Protein AF-A0A2W7R3I7-F1 (afdb_monomer_lite)

Secondary structure (DSSP, 8-state):
---PPPPEEE-HHHHHHHHHHHHT-TT--SSHHHHHHIIIIIIT-EEEGGGSPPTTS--

Sequence (59 aa):
MTNEPTEHYLSDEAYDRLITELLRVDQLPVDRASWIKINLGEIANVWPESVRPDEAEAA

Structure (mmCIF, N/CA/C/O backbone):
data_AF-A0A2W7R3I7-F1
#
_entry.id   AF-A0A2W7R3I7-F1
#
loop_
_atom_site.group_PDB
_atom_site.id
_atom_site.type_symbol
_atom_site.label_atom_id
_atom_site.label_alt_id
_atom_site.label_comp_id
_atom_site.label_asym_id
_atom_site.label_entity_id
_atom_site.label_seq_id
_atom_site.pdbx_PDB_ins_code
_atom_site.Cartn_x
_atom_site.Cartn_y
_atom_site.Cartn_z
_atom_site.occupancy
_atom_site.B_iso_or_equiv
_atom_site.auth_seq_id
_atom_site.auth_comp_id
_atom_site.auth_asym_id
_atom_site.auth_atom_id
_atom_site.pdbx_PDB_model_num
ATOM 1 N N . MET A 1 1 ? 29.249 1.825 3.988 1.00 43.41 1 MET A N 1
ATOM 2 C CA . MET A 1 1 ? 28.393 0.962 3.153 1.00 43.41 1 MET A CA 1
ATOM 3 C C . MET A 1 1 ? 26.994 1.521 3.265 1.00 43.41 1 MET A C 1
ATOM 5 O O . MET A 1 1 ? 26.412 1.439 4.337 1.00 43.41 1 MET A O 1
ATOM 9 N N . THR A 1 2 ? 26.523 2.215 2.238 1.00 49.84 2 THR A N 1
ATOM 10 C CA . THR A 1 2 ? 25.115 2.596 2.123 1.00 49.84 2 THR A CA 1
ATOM 11 C C . THR A 1 2 ? 24.352 1.321 1.779 1.00 49.84 2 THR A C 1
ATOM 13 O O . THR A 1 2 ? 24.525 0.786 0.691 1.00 49.84 2 THR A O 1
ATOM 16 N N . ASN A 1 3 ? 23.608 0.766 2.740 1.00 59.41 3 ASN A N 1
ATOM 17 C CA . ASN A 1 3 ? 22.587 -0.230 2.426 1.00 59.41 3 ASN A CA 1
ATOM 18 C C . ASN A 1 3 ? 21.464 0.542 1.744 1.00 59.41 3 ASN A C 1
ATOM 20 O O . ASN A 1 3 ? 20.669 1.186 2.427 1.00 59.41 3 ASN A O 1
ATOM 24 N N . GLU A 1 4 ? 21.456 0.552 0.416 1.00 62.50 4 GLU A N 1
ATOM 25 C CA . GLU A 1 4 ? 20.260 0.973 -0.301 1.00 62.50 4 GLU A CA 1
ATOM 26 C C . GLU A 1 4 ? 19.137 -0.003 0.070 1.00 62.50 4 GLU A C 1
ATOM 28 O O . GLU A 1 4 ? 19.376 -1.217 0.124 1.00 62.50 4 GLU A O 1
ATOM 33 N N . PRO A 1 5 ? 17.954 0.499 0.447 1.00 68.38 5 PRO A N 1
ATOM 34 C CA . PRO A 1 5 ? 16.850 -0.370 0.798 1.00 68.38 5 PRO A CA 1
ATOM 35 C C . PRO A 1 5 ? 16.406 -1.153 -0.442 1.00 68.38 5 PRO A C 1
ATOM 37 O O . PRO A 1 5 ? 16.109 -0.575 -1.481 1.00 68.38 5 PRO A O 1
ATOM 40 N N . THR A 1 6 ? 16.385 -2.481 -0.335 1.00 83.94 6 THR A N 1
ATOM 41 C CA . THR A 1 6 ? 15.868 -3.356 -1.390 1.00 83.94 6 THR A CA 1
ATOM 42 C C . THR A 1 6 ? 14.368 -3.128 -1.561 1.00 83.94 6 THR A C 1
ATOM 44 O O . THR A 1 6 ? 13.615 -3.270 -0.598 1.00 83.94 6 THR A O 1
ATOM 47 N N . GLU A 1 7 ? 13.930 -2.823 -2.781 1.00 88.88 7 GLU A N 1
ATOM 48 C CA . GLU A 1 7 ? 12.509 -2.737 -3.120 1.00 88.88 7 GLU A CA 1
ATOM 49 C C . GLU A 1 7 ? 11.891 -4.132 -3.287 1.00 88.88 7 GLU A C 1
ATOM 51 O O . GLU A 1 7 ? 12.483 -5.051 -3.862 1.00 88.88 7 GLU A O 1
ATOM 56 N N . HIS A 1 8 ? 10.673 -4.291 -2.781 1.00 89.62 8 HIS A N 1
ATOM 57 C CA . HIS A 1 8 ? 9.901 -5.522 -2.809 1.00 89.62 8 HIS A CA 1
ATOM 58 C C . HIS A 1 8 ? 8.561 -5.275 -3.500 1.00 89.62 8 HIS A C 1
ATOM 60 O O . HIS A 1 8 ? 7.704 -4.565 -2.978 1.00 89.62 8 HIS A O 1
ATOM 66 N N . TYR A 1 9 ? 8.358 -5.912 -4.649 1.00 91.94 9 TYR A N 1
ATOM 67 C CA . TYR A 1 9 ? 7.095 -5.841 -5.379 1.00 91.94 9 TYR A CA 1
ATOM 68 C C . TYR A 1 9 ? 6.244 -7.080 -5.097 1.00 91.94 9 TYR A C 1
ATOM 70 O O . TYR A 1 9 ? 6.728 -8.215 -5.126 1.00 91.94 9 TYR A O 1
ATOM 78 N N . LEU A 1 10 ? 4.977 -6.849 -4.767 1.00 92.06 10 LEU A N 1
ATOM 79 C CA . LEU A 1 10 ? 3.951 -7.876 -4.613 1.00 92.06 10 LEU A CA 1
ATOM 80 C C . LEU A 1 10 ? 2.955 -7.752 -5.760 1.00 92.06 10 LEU A C 1
ATOM 82 O O . LEU A 1 10 ? 2.663 -6.642 -6.193 1.00 92.06 10 LEU A O 1
ATOM 86 N N . SER A 1 11 ? 2.345 -8.860 -6.189 1.00 95.50 11 SER A N 1
ATOM 87 C CA . SER A 1 11 ? 1.206 -8.759 -7.107 1.00 95.50 11 SER A CA 1
ATOM 88 C C . SER A 1 11 ? 0.126 -7.848 -6.517 1.00 95.50 11 SER A C 1
ATOM 90 O O . SER A 1 11 ? -0.089 -7.860 -5.302 1.00 95.50 11 SER A O 1
ATOM 92 N N . ASP A 1 12 ? -0.576 -7.090 -7.362 1.00 91.94 12 ASP A N 1
ATOM 93 C CA . ASP A 1 12 ? -1.613 -6.151 -6.908 1.00 91.94 12 ASP A CA 1
ATOM 94 C C . ASP A 1 12 ? -2.641 -6.845 -5.997 1.00 91.94 12 ASP A C 1
ATOM 96 O O . ASP A 1 12 ? -2.985 -6.343 -4.932 1.00 91.94 12 ASP A O 1
ATOM 100 N N . GLU A 1 13 ? -3.042 -8.073 -6.347 1.00 95.25 13 GLU A N 1
ATOM 101 C CA . GLU A 1 13 ? -3.949 -8.891 -5.534 1.00 95.25 13 GLU A CA 1
ATOM 102 C C . GLU A 1 13 ? -3.371 -9.222 -4.146 1.00 95.25 13 GLU A C 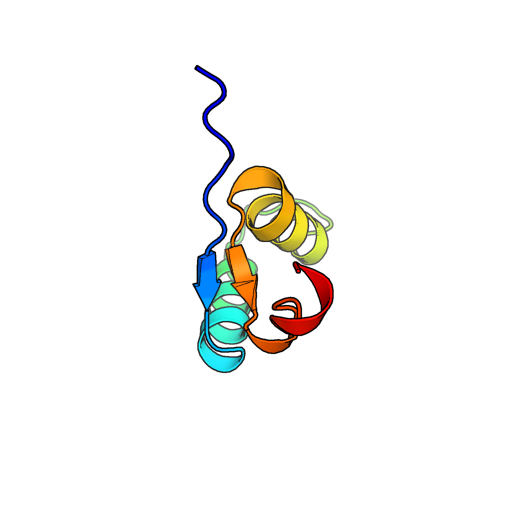1
ATOM 104 O O . GLU A 1 13 ? -4.085 -9.174 -3.141 1.00 95.25 13 GLU A O 1
ATOM 109 N N . ALA A 1 14 ? -2.086 -9.584 -4.066 1.00 93.56 14 ALA A N 1
ATOM 110 C CA . ALA A 1 14 ? -1.435 -9.880 -2.793 1.00 93.56 14 ALA A CA 1
ATOM 111 C C . ALA A 1 14 ? -1.273 -8.613 -1.945 1.00 93.56 14 ALA A C 1
ATOM 113 O O . ALA A 1 14 ? -1.489 -8.657 -0.731 1.00 93.56 14 ALA A O 1
ATOM 114 N N . TYR A 1 15 ? -0.949 -7.489 -2.585 1.00 92.62 15 TYR A N 1
ATOM 115 C CA . TYR A 1 15 ? -0.847 -6.188 -1.941 1.00 92.62 15 TYR A CA 1
ATOM 116 C C . TYR A 1 15 ? -2.201 -5.748 -1.367 1.00 92.62 15 TYR A C 1
ATOM 118 O O . TYR A 1 15 ? -2.302 -5.465 -0.175 1.00 92.62 15 TYR A O 1
ATOM 126 N N . ASP A 1 16 ? -3.276 -5.800 -2.152 1.00 92.19 16 ASP A N 1
ATOM 127 C CA . ASP A 1 16 ? -4.623 -5.421 -1.709 1.00 92.19 16 ASP A CA 1
ATOM 128 C C . ASP A 1 16 ? -5.129 -6.291 -0.551 1.00 92.19 16 ASP A C 1
ATOM 130 O O . ASP A 1 16 ? -5.749 -5.791 0.399 1.00 92.19 16 ASP A O 1
ATOM 134 N N . ARG A 1 17 ? -4.833 -7.597 -0.582 1.00 93.62 17 ARG A N 1
ATOM 135 C CA . ARG A 1 17 ? -5.130 -8.507 0.535 1.00 93.62 17 ARG A CA 1
ATOM 136 C C . ARG A 1 17 ? -4.366 -8.116 1.793 1.00 93.62 17 ARG A C 1
ATOM 138 O O . ARG A 1 17 ? -4.973 -8.043 2.859 1.00 93.62 17 ARG A O 1
ATOM 145 N N . LEU A 1 18 ? -3.071 -7.825 1.674 1.00 90.25 18 LEU A N 1
ATOM 146 C CA . LEU A 1 18 ? -2.248 -7.368 2.793 1.00 90.25 18 LEU A CA 1
ATOM 147 C C . LEU A 1 18 ? -2.816 -6.082 3.410 1.00 90.25 18 LEU A C 1
ATOM 149 O O . LEU A 1 18 ? -3.016 -6.027 4.623 1.00 90.25 18 LEU A O 1
ATOM 153 N N . ILE A 1 19 ? -3.142 -5.079 2.589 1.00 89.81 19 ILE A N 1
ATOM 154 C CA . ILE A 1 19 ? -3.766 -3.830 3.051 1.00 89.81 19 ILE A CA 1
ATOM 155 C C . ILE A 1 19 ? -5.087 -4.115 3.774 1.00 89.81 19 ILE A C 1
ATOM 157 O O . ILE A 1 19 ? -5.327 -3.582 4.857 1.00 89.81 19 ILE A O 1
ATOM 161 N N . THR A 1 20 ? -5.935 -4.971 3.201 1.00 89.94 20 THR A N 1
ATOM 162 C CA . THR A 1 20 ? -7.238 -5.330 3.779 1.00 89.94 20 THR A CA 1
ATOM 163 C C . THR A 1 20 ? -7.092 -5.967 5.158 1.00 89.94 20 THR A C 1
ATOM 165 O O . THR A 1 20 ? -7.819 -5.591 6.078 1.00 89.94 20 THR A O 1
ATOM 168 N N . GLU A 1 21 ? -6.154 -6.900 5.332 1.00 89.69 21 GLU A N 1
ATOM 169 C CA . GLU A 1 21 ? -5.914 -7.523 6.637 1.00 89.69 21 GLU A CA 1
ATOM 170 C C . GLU A 1 21 ? -5.314 -6.532 7.644 1.00 89.69 21 GLU A C 1
ATOM 172 O O . GLU A 1 21 ? -5.730 -6.510 8.801 1.00 89.69 21 GLU A O 1
ATOM 177 N N . LEU A 1 22 ? -4.409 -5.646 7.216 1.00 86.06 22 LEU A N 1
ATOM 178 C CA . LEU A 1 22 ? -3.850 -4.612 8.092 1.00 86.06 22 LEU A CA 1
ATOM 179 C C . LEU A 1 22 ? -4.921 -3.617 8.558 1.00 86.06 22 LEU A C 1
ATOM 181 O O . LEU A 1 22 ? -4.945 -3.243 9.728 1.00 86.06 22 LEU A O 1
ATOM 185 N N . LEU A 1 23 ? -5.859 -3.233 7.690 1.00 83.25 23 LEU A N 1
ATOM 186 C CA . LEU A 1 23 ? -6.961 -2.329 8.043 1.00 83.25 23 LEU A CA 1
ATOM 187 C C . LEU A 1 23 ? -7.907 -2.900 9.113 1.00 83.25 23 LEU A C 1
ATOM 189 O O . LEU A 1 23 ? -8.560 -2.124 9.820 1.00 83.25 23 LEU A O 1
ATOM 193 N N . ARG A 1 24 ? -7.969 -4.230 9.256 1.00 84.88 24 ARG A N 1
ATOM 194 C CA . ARG A 1 24 ? -8.770 -4.922 10.280 1.00 84.88 24 ARG A CA 1
ATOM 195 C C . ARG A 1 24 ? -8.147 -4.873 11.677 1.00 84.88 24 ARG A C 1
ATOM 197 O O . ARG A 1 24 ? -8.791 -5.293 12.632 1.00 84.88 24 ARG A O 1
ATOM 204 N N . VAL A 1 25 ? -6.923 -4.364 11.824 1.00 80.81 25 VAL A N 1
ATOM 205 C CA . VAL A 1 25 ? -6.266 -4.236 13.129 1.00 80.81 25 VAL A CA 1
ATOM 206 C C . VAL A 1 25 ? -6.857 -3.047 13.897 1.00 80.81 25 VAL A C 1
ATOM 208 O O . VAL A 1 25 ? -6.724 -1.888 13.501 1.00 80.81 25 VAL A O 1
ATOM 211 N N . ASP A 1 26 ? -7.497 -3.337 15.032 1.00 69.00 26 ASP A N 1
ATOM 212 C CA . ASP A 1 26 ? -8.288 -2.370 15.810 1.00 69.00 26 ASP A CA 1
ATOM 213 C C . ASP A 1 26 ? -7.484 -1.203 16.412 1.00 69.00 26 ASP A C 1
ATOM 215 O O . ASP A 1 26 ? -8.059 -0.160 16.725 1.00 69.00 26 ASP A O 1
ATOM 219 N N . GLN A 1 27 ? -6.160 -1.337 16.544 1.00 73.31 27 GLN A N 1
ATOM 220 C CA . GLN A 1 27 ? -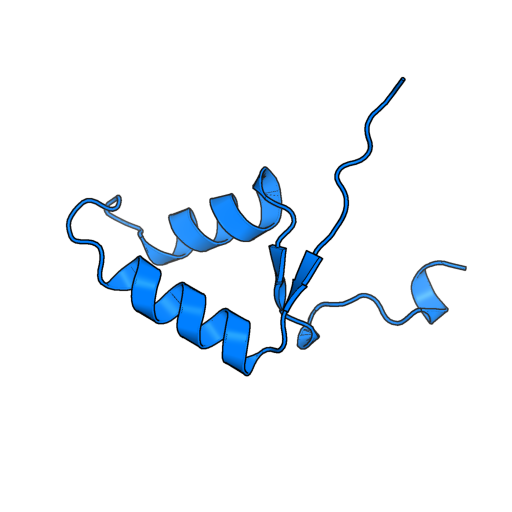5.291 -0.364 17.227 1.00 73.31 27 GLN A CA 1
ATOM 221 C C . GLN A 1 27 ? -4.529 0.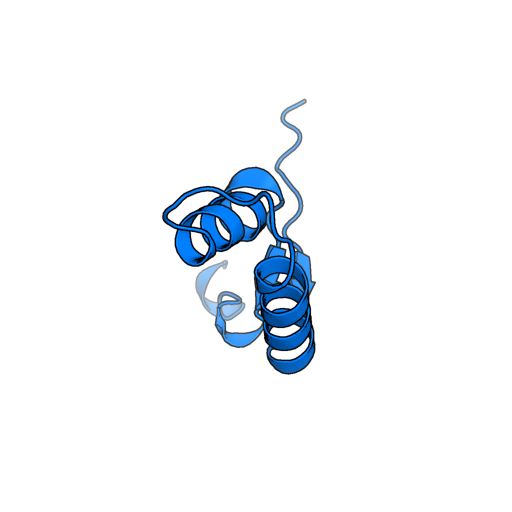595 16.302 1.00 73.31 27 GLN A C 1
ATOM 223 O O . GLN A 1 27 ? -3.593 1.265 16.738 1.00 73.31 27 GLN A O 1
ATOM 228 N N . LEU A 1 28 ? -4.902 0.683 15.028 1.00 68.69 28 LEU A N 1
ATOM 229 C CA . LEU A 1 28 ? -4.233 1.599 14.109 1.00 68.69 28 LEU A CA 1
ATOM 230 C C . LEU A 1 28 ? -4.683 3.066 14.297 1.00 68.69 28 LEU A C 1
ATOM 232 O O . LEU A 1 28 ? -5.808 3.304 14.752 1.00 68.69 28 LEU A O 1
ATOM 236 N N . PRO A 1 29 ? -3.832 4.049 13.927 1.00 76.56 29 PRO A N 1
ATOM 237 C CA . PRO A 1 29 ? -4.122 5.484 14.036 1.00 76.56 29 PRO A CA 1
ATOM 238 C C . PRO A 1 29 ? -5.432 5.910 13.358 1.00 76.56 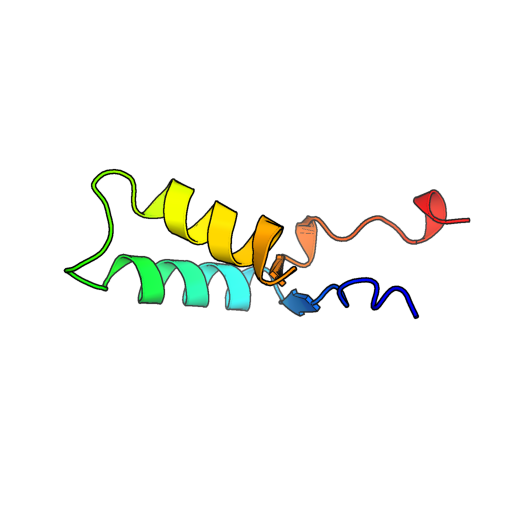29 PRO A C 1
ATOM 240 O O . PRO A 1 29 ? -5.977 5.185 12.533 1.00 76.56 29 PRO A O 1
ATOM 243 N N . VAL A 1 30 ? -5.910 7.128 13.650 1.00 76.75 30 VAL A N 1
ATOM 244 C CA . VAL A 1 30 ? -7.162 7.683 13.083 1.00 76.75 30 VAL A CA 1
ATOM 245 C C . VAL A 1 30 ? -7.190 7.617 11.546 1.00 76.75 30 VAL A C 1
ATOM 247 O O . VAL A 1 30 ? -8.247 7.366 10.975 1.00 76.75 30 VAL A O 1
ATOM 250 N N . ASP A 1 31 ? -6.034 7.753 10.886 1.00 83.06 31 ASP A N 1
ATOM 251 C CA . ASP A 1 31 ? -5.877 7.551 9.440 1.00 83.06 31 ASP A CA 1
ATOM 252 C C . ASP A 1 31 ? -5.071 6.275 9.120 1.00 83.06 31 ASP A C 1
ATOM 254 O O . ASP A 1 31 ? -3.883 6.303 8.780 1.00 83.06 31 ASP A O 1
ATOM 258 N N . ARG A 1 32 ? -5.733 5.123 9.282 1.00 81.50 32 ARG A N 1
ATOM 259 C CA . ARG A 1 32 ? -5.136 3.783 9.130 1.00 81.50 32 ARG A CA 1
ATOM 260 C C . ARG A 1 32 ? -4.578 3.540 7.734 1.00 81.50 32 ARG A C 1
ATOM 262 O O . ARG A 1 32 ? -3.499 2.974 7.598 1.00 81.50 32 ARG A O 1
ATOM 269 N N . ALA A 1 33 ? -5.316 3.952 6.706 1.00 84.62 33 ALA A N 1
ATOM 270 C CA . ALA A 1 33 ? -4.946 3.696 5.322 1.00 84.62 33 ALA A CA 1
ATOM 271 C C . ALA A 1 33 ? -3.661 4.442 4.950 1.00 84.62 33 ALA A C 1
ATOM 273 O O . ALA A 1 33 ? -2.744 3.836 4.396 1.00 84.62 33 ALA A O 1
ATOM 274 N N . SER A 1 34 ? -3.558 5.725 5.309 1.00 84.56 34 SER A N 1
ATOM 275 C CA . SER A 1 34 ? -2.335 6.497 5.077 1.00 84.56 34 SER A CA 1
ATOM 276 C C . SER A 1 34 ? -1.167 5.964 5.900 1.00 84.56 34 SER A C 1
ATOM 278 O O . SER A 1 34 ? -0.067 5.833 5.370 1.00 84.56 34 SER A O 1
ATOM 280 N N . TRP A 1 35 ? -1.395 5.578 7.163 1.00 86.88 35 TRP A N 1
ATOM 281 C CA . TRP A 1 35 ? -0.344 4.979 7.990 1.00 86.88 35 TRP A CA 1
ATOM 282 C C . TRP A 1 35 ? 0.205 3.689 7.372 1.00 86.88 35 TRP A C 1
ATOM 284 O O . TRP A 1 35 ? 1.421 3.534 7.274 1.00 86.88 35 TRP A O 1
ATOM 294 N N . ILE A 1 36 ? -0.667 2.786 6.909 1.00 86.25 36 ILE A N 1
ATOM 295 C CA . ILE A 1 36 ? -0.251 1.534 6.265 1.00 86.25 36 ILE A CA 1
ATOM 296 C C . ILE A 1 36 ? 0.551 1.825 4.991 1.00 86.25 36 ILE A C 1
ATOM 298 O O . ILE A 1 36 ? 1.615 1.243 4.809 1.00 86.25 36 ILE A O 1
ATOM 302 N N . LYS A 1 37 ? 0.085 2.748 4.139 1.00 84.81 37 LYS A N 1
ATOM 303 C CA . LYS A 1 37 ? 0.789 3.111 2.899 1.00 84.81 37 LYS A CA 1
ATOM 304 C C . LYS A 1 37 ? 2.179 3.682 3.166 1.00 84.81 37 LYS A C 1
ATOM 306 O O . LYS A 1 37 ? 3.127 3.267 2.514 1.00 84.81 37 LYS A O 1
ATOM 311 N N . ILE A 1 38 ? 2.310 4.571 4.152 1.00 86.38 38 ILE A N 1
ATOM 312 C CA . ILE A 1 38 ? 3.607 5.136 4.551 1.00 86.38 38 ILE A CA 1
ATOM 313 C C . ILE A 1 38 ? 4.531 4.034 5.083 1.00 86.38 38 ILE A C 1
ATOM 315 O O . ILE A 1 38 ? 5.696 3.975 4.713 1.00 86.38 38 ILE A O 1
ATOM 319 N N . ASN A 1 39 ? 4.034 3.133 5.934 1.00 86.50 39 ASN A N 1
ATOM 320 C CA . ASN A 1 39 ? 4.889 2.096 6.516 1.00 86.50 39 ASN A CA 1
ATOM 321 C C . ASN A 1 39 ? 5.295 1.024 5.498 1.00 86.50 39 ASN A C 1
ATOM 323 O O . ASN A 1 39 ? 6.432 0.564 5.532 1.00 86.50 39 ASN A O 1
ATOM 327 N N . LEU A 1 40 ? 4.399 0.631 4.592 1.00 87.81 40 LEU A N 1
ATOM 328 C CA . LEU A 1 40 ? 4.735 -0.335 3.550 1.00 87.81 40 LEU A CA 1
ATOM 329 C C . LEU A 1 40 ? 5.634 0.283 2.482 1.00 87.81 40 LEU A C 1
ATOM 331 O O . LEU A 1 40 ? 6.692 -0.271 2.216 1.00 87.81 40 LEU A O 1
ATOM 335 N N . GLY A 1 41 ? 5.254 1.430 1.922 1.00 84.75 41 GLY A N 1
ATOM 336 C CA . GLY A 1 41 ? 6.007 2.079 0.852 1.00 84.75 41 GLY A CA 1
ATOM 337 C C . GLY A 1 41 ? 7.306 2.713 1.346 1.00 84.75 41 GLY A C 1
ATOM 338 O O . GLY A 1 41 ? 8.391 2.246 1.025 1.00 84.75 41 GLY A O 1
ATOM 339 N N . GLU A 1 42 ? 7.208 3.745 2.184 1.00 81.00 42 GLU A N 1
ATOM 340 C CA . GLU A 1 42 ? 8.359 4.589 2.548 1.00 81.00 42 GLU A CA 1
ATOM 341 C C . GLU A 1 42 ? 9.347 3.897 3.496 1.00 81.00 42 GLU A C 1
ATOM 343 O O . GLU A 1 42 ? 10.548 4.152 3.450 1.00 81.00 42 GLU A O 1
ATOM 348 N N . ILE A 1 43 ? 8.853 3.039 4.396 1.00 82.31 43 ILE A N 1
ATOM 349 C CA . ILE A 1 43 ? 9.697 2.416 5.428 1.00 82.31 43 ILE A CA 1
ATOM 350 C C . ILE A 1 43 ? 10.138 1.015 5.003 1.00 82.31 43 ILE A C 1
ATOM 352 O O . ILE A 1 43 ? 11.320 0.686 5.100 1.00 82.31 43 ILE A O 1
ATOM 356 N N . ALA A 1 44 ? 9.202 0.181 4.547 1.00 85.50 44 ALA A N 1
ATOM 357 C CA . ALA A 1 44 ? 9.481 -1.211 4.203 1.00 85.50 44 ALA A CA 1
ATOM 358 C C . ALA A 1 44 ? 9.831 -1.433 2.721 1.00 85.50 44 ALA A C 1
ATOM 360 O O . ALA A 1 44 ? 10.263 -2.534 2.387 1.00 85.50 44 ALA A O 1
ATOM 361 N N . ASN A 1 45 ? 9.688 -0.420 1.856 1.00 90.44 45 ASN A N 1
ATOM 362 C CA . ASN A 1 45 ? 9.919 -0.513 0.408 1.00 90.44 45 ASN A CA 1
ATOM 363 C C . ASN A 1 45 ? 9.103 -1.639 -0.251 1.00 90.44 45 ASN A C 1
ATOM 365 O O . ASN A 1 45 ? 9.575 -2.319 -1.157 1.00 90.44 45 ASN A O 1
ATOM 369 N N . VAL A 1 46 ? 7.876 -1.854 0.235 1.00 92.56 46 VAL A N 1
ATOM 370 C CA . VAL A 1 46 ? 6.918 -2.835 -0.278 1.00 92.56 46 VAL A CA 1
ATOM 371 C C . VAL A 1 46 ? 5.859 -2.123 -1.107 1.00 92.56 46 VAL A C 1
ATOM 373 O O . VAL A 1 46 ? 5.073 -1.323 -0.588 1.00 92.56 46 VAL A O 1
ATOM 376 N N . TRP A 1 47 ? 5.790 -2.479 -2.382 1.00 92.62 47 TRP A N 1
ATOM 377 C CA . TRP A 1 47 ? 4.950 -1.827 -3.379 1.00 92.62 47 TRP A CA 1
ATOM 378 C C . TRP A 1 47 ? 4.109 -2.852 -4.155 1.00 92.62 47 TRP A C 1
ATOM 380 O O . TRP A 1 47 ? 4.491 -4.023 -4.242 1.00 92.62 47 TRP A O 1
ATOM 390 N N . PRO A 1 48 ? 2.953 -2.457 -4.713 1.00 93.31 48 PRO A N 1
ATOM 391 C CA . PRO A 1 48 ? 2.244 -3.290 -5.677 1.00 93.31 48 PRO A CA 1
ATOM 392 C C . PRO A 1 48 ? 2.991 -3.321 -7.024 1.00 93.31 48 PRO A C 1
ATOM 394 O O . PRO A 1 48 ? 3.674 -2.367 -7.392 1.00 93.31 48 PRO A O 1
ATOM 397 N N . GLU A 1 49 ? 2.857 -4.404 -7.784 1.00 92.50 49 GLU A N 1
ATOM 398 C CA . GLU A 1 49 ? 3.519 -4.583 -9.085 1.00 92.50 49 GLU A CA 1
ATOM 399 C C . GLU A 1 49 ? 3.104 -3.498 -10.091 1.00 92.50 49 GLU A C 1
ATOM 401 O O . GLU A 1 49 ? 3.914 -3.068 -10.904 1.00 92.50 49 GLU A O 1
ATOM 406 N N . SER A 1 50 ? 1.870 -2.996 -10.000 1.00 91.06 50 SER A N 1
ATOM 407 C CA . SER A 1 50 ? 1.347 -1.917 -10.851 1.00 91.06 50 SER A CA 1
ATOM 408 C C . SER A 1 50 ? 2.099 -0.586 -10.764 1.00 91.06 50 SER A C 1
ATOM 410 O O . SER A 1 50 ? 1.940 0.241 -11.661 1.00 91.06 50 SER A O 1
ATOM 412 N N . VAL A 1 51 ? 2.893 -0.352 -9.711 1.00 90.19 51 VAL A N 1
ATOM 413 C CA . VAL A 1 51 ? 3.740 0.852 -9.593 1.00 90.19 51 VAL A CA 1
ATOM 414 C C . VAL A 1 51 ? 5.216 0.562 -9.831 1.00 90.19 51 VAL A C 1
ATOM 416 O O . VAL A 1 51 ? 6.047 1.451 -9.645 1.00 90.19 51 VAL A O 1
ATOM 419 N N . ARG A 1 52 ? 5.560 -0.673 -10.215 1.00 90.25 52 ARG A N 1
ATOM 420 C CA . ARG A 1 52 ? 6.928 -1.016 -10.579 1.00 90.25 52 ARG A CA 1
ATOM 421 C C . A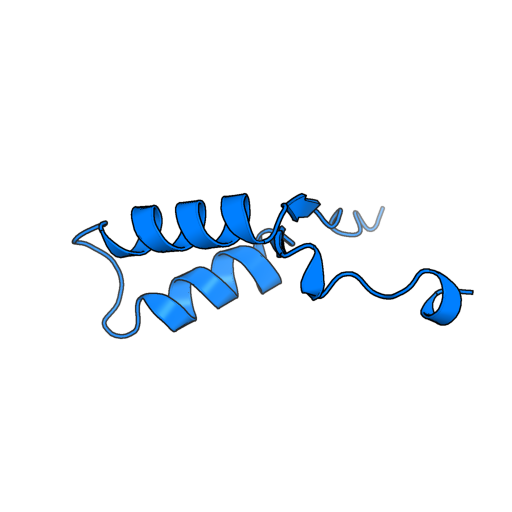RG A 1 52 ? 7.351 -0.142 -11.762 1.00 90.25 52 ARG A C 1
ATOM 423 O O . ARG A 1 52 ? 6.635 -0.129 -12.763 1.00 90.25 52 ARG A O 1
ATOM 430 N N . PRO A 1 53 ? 8.477 0.584 -11.661 1.00 86.81 53 PRO A N 1
ATOM 431 C CA . PRO A 1 53 ? 9.000 1.330 -12.792 1.00 86.81 53 PRO A CA 1
ATOM 432 C C . PRO A 1 53 ? 9.193 0.379 -13.972 1.00 86.81 53 PRO A C 1
ATOM 434 O O . PRO A 1 53 ? 9.763 -0.705 -13.805 1.00 86.81 53 PRO A O 1
ATOM 437 N N . ASP A 1 54 ? 8.721 0.768 -15.155 1.00 79.31 54 ASP A N 1
ATOM 438 C CA . ASP A 1 54 ? 9.049 0.037 -16.372 1.00 79.31 54 ASP A CA 1
ATOM 439 C C . ASP A 1 54 ? 10.579 0.019 -16.497 1.00 79.31 54 ASP A C 1
ATOM 441 O O . ASP A 1 54 ? 11.225 1.061 -16.384 1.00 79.31 54 ASP A O 1
ATOM 445 N N . GLU A 1 55 ? 11.186 -1.148 -16.743 1.00 59.94 55 GLU A N 1
ATOM 446 C CA . GLU A 1 55 ? 12.654 -1.305 -16.829 1.00 59.94 55 GLU A CA 1
ATOM 447 C C . GLU A 1 55 ? 13.317 -0.344 -17.848 1.00 59.94 55 GLU A C 1
ATOM 449 O O . GLU A 1 55 ? 14.530 -0.152 -17.829 1.00 59.94 55 GLU A O 1
ATOM 454 N N . ALA A 1 56 ? 12.526 0.298 -18.715 1.00 52.53 56 ALA A N 1
ATOM 455 C CA . ALA A 1 56 ? 12.950 1.327 -19.657 1.00 52.53 56 ALA A CA 1
ATOM 456 C C . ALA A 1 56 ? 13.277 2.698 -19.024 1.00 52.53 56 ALA A C 1
ATOM 458 O O . ALA A 1 56 ? 13.972 3.486 -19.658 1.00 52.53 56 ALA A O 1
ATOM 459 N N . GLU A 1 57 ? 12.803 3.001 -17.812 1.00 48.12 57 GLU A N 1
ATOM 460 C CA . GLU A 1 57 ? 13.048 4.289 -17.134 1.00 48.12 57 GLU A CA 1
ATOM 461 C C . GLU A 1 57 ? 14.285 4.273 -16.215 1.00 48.12 57 GLU A C 1
ATOM 463 O O . GLU A 1 57 ? 14.708 5.318 -15.724 1.00 48.12 57 GLU A O 1
ATOM 468 N N . ALA A 1 58 ? 14.898 3.100 -16.012 1.00 50.06 58 ALA A N 1
ATOM 469 C CA . ALA A 1 58 ? 16.057 2.904 -15.137 1.00 50.06 58 ALA A CA 1
ATOM 470 C C . ALA A 1 58 ? 17.403 2.740 -15.883 1.00 50.06 58 ALA A C 1
ATOM 472 O O . ALA A 1 58 ? 18.418 2.469 -15.235 1.00 50.06 58 ALA A O 1
ATOM 473 N N . ALA A 1 59 ? 17.419 2.881 -17.218 1.00 43.78 59 ALA A N 1
ATOM 474 C CA . ALA A 1 59 ? 18.593 2.695 -18.084 1.00 43.78 59 ALA A CA 1
ATOM 475 C C . ALA A 1 59 ? 19.121 4.003 -18.696 1.00 43.78 59 ALA A C 1
ATOM 477 O O . ALA A 1 59 ? 18.305 4.806 -19.201 1.00 43.78 59 ALA A O 1
#

Foldseek 3Di:
DPPDQDAAEDAPVVVVVVLVVQVPDPPADPCSNVVVCCCCCVPNNYYYPVPPPDPVVVD

Organism: NCBI:txid402884

Radius of gyration: 13.44 Å; chains: 1; bounding box: 37×18×37 Å

pLDDT: mean 81.07, std 13.95, range [43.41, 95.5]

=== Feature glossary ===
Annotated list of the representations used here:

Nearest PDB structures. The Foldseek neighbor list gives the closest experimentally determined structures in the PDB, ranked by structural alignment. TM-score near 1 means near-identical fold; near 0.3 means only rough topology match. This is how one finds what a novel AlphaFold prediction most resembles in the solved-structure universe.

Foldseek 3Di. Foldseek's 3Di representation compresses backbone geometry into a per-residue letter drawn from a learned twenty-state alphabet. It captures the tertiary interaction pattern around each residue — which residues are packed against it in space, regardless of where they are in sequence.

Radius of gyration, Cα contacts, bounding box. Radius of gyration (Rg) is the root-mean-square distance of Cα atoms from their centroid — a single number for overall size and compactness. A globular domain of N residues has Rg ≈ 2.2·N^0.38 Å; an extended or disordered chain has a much larger Rg. The Cα contact count is the number of residue pairs whose Cα atoms are within 8 Å and are more than four positions apart in sequence — a standard proxy for tertiary packing density. The bounding box is the smallest axis-aligned box enclosing all Cα atoms.

InterPro / GO / CATH / organism. The annotation block draws on four external resources. InterPro: which protein families and domains the sequence belongs to. GO: standardized terms for what the protein does, what process it participates in, and where in the cell it acts. CATH: which structural fold it has in the CATH hierarchy. Organism: the species of origin.

mmCIF coordinates. The mmCIF block holds the 3D Cartesian coordinates of each backbone atom (N, Cα, C, O) in ångströms. mmCIF is the PDB's canonical archive format — a tagged-loop text representation of the atomic model.

pLDDT. pLDDT is the predicted lDDT-Cα score: AlphaFold's confidence that the local environment of each residue (all inter-atomic distances within 15 Å) is correctly placed. It is a per-residue number between 0 and 100, with higher meaning more reliable.

Backbone torsions (φ/ψ). φ (phi) and ψ (psi) are the two rotatable backbone dihedrals per residue: φ is the C(i-1)–N–Cα–C torsion, ψ is the N–Cα–C–N(i+1) torsion, both in degrees on (−180°, 180°]. α-helical residues cluster near (−60°, −45°); β-strand residues near (−120°, +130°). A Ramachandran plot is simply a scatter of (φ, ψ) for every residue.

B-factor. For experimental (PDB) structures, the B-factor (temperature factor) quantifies the positional spread of each atom in the crystal — a combination of thermal vibration and static disorder — in units of Å². High B-factors mark flexible loops or poorly resolved regions; low B-factors mark the rigid, well-ordered core.

Secondary structure (3-state, P-SEA). SS3 is a coarse helix/strand/coil call (letters a/b/c) made by the P-SEA algorithm from inter-Cα distances and dihedrals. It is less detailed than DSSP but needs only Cα positions.

Predicted aligned error. Predicted aligned error is AlphaFold's pairwise confidence. Unlike pLDDT (per-residue), PAE is per-residue-pair and captures whether two parts of the structure are correctly placed relative to each other. Units are ångströms of expected positional error.

Solvent-accessible surface area. Solvent-accessible surface area (SASA) is the area in Å² traced out by the centre of a 1.4 Å probe sphere (a water molecule) rolled over the protein's van der Waals surface (Shrake–Rupley / Lee–Richards construction). Buried residues have near-zero SASA; fully exposed residues can exceed 200 Å². The total SASA scales roughly with the number of surface residues.

Secondary structure (8-state, DSSP). The SS8 string is DSSP's per-residue secondary-structure call. α-helix (H) means an i→i+4 H-bond ladder; β-strand (E) means the residue participates in a β-sheet; 3₁₀ (G) and π (I) are tighter and wider helices; T/S are turns/bends; '-' is loop.

Rendered structure images. Structure images are PyMOL renders from six orthogonal camera directions. Cartoon representation draws helices as coils and strands as arrows; sticks shows the backbone as bonds; surface shows the solvent-excluded envelope. Rainbow coloring maps sequence position to hue (blue→red, N→C); chain coloring assigns a distinct color per polypeptide.

Sequence. The amino-acid sequence is the protein's primary structure: the linear order of residues from the N-terminus to the C-terminus, written in one-letter code. Everything else here — the 3D coordinates, the secondary structure, the domain annotations — is ultimately a consequence of this string.

Contact-map, Ramachandran, and PAE plots. Three diagnostic plots accompany the record. The Cα contact map visualizes the tertiary structure as a 2D adjacency matrix (8 Å cutoff, sequence-local contacts suppressed). T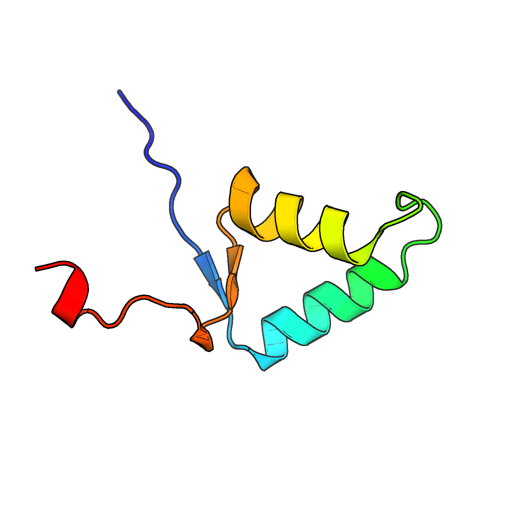he Ramachandran plot shows the distribution of backbone (φ, ψ) torsions, with points in the α and β basins reflecting secondary structure content. The PAE plot shows AlphaFold's inter-residue confidence as a color matrix.